Protein AF-A0A338P692-F1 (afdb_monomer_lite)

Radius of gyration: 17.16 Å; chains: 1; bounding box: 34×48×48 Å

Secondary structure (DSSP, 8-state):
----PPPHHHHHHH-TTS-EE--TT-HHHHHHHHHHHHHHHHH-TT--EEEEEEEEEEEEETTEEEEEEEEEEEESS-TTT-S-GGGPPEEEEEEEEEEEEEES-----------

Structure (mmCIF, N/CA/C/O backbone):
data_AF-A0A338P692-F1
#
_entry.id   AF-A0A338P692-F1
#
loop_
_atom_site.group_PDB
_atom_site.id
_atom_site.type_symbol
_atom_site.label_atom_id
_atom_site.label_alt_id
_atom_site.label_comp_id
_atom_site.label_asym_id
_atom_site.label_entity_id
_atom_site.label_seq_id
_atom_site.pdbx_PDB_ins_code
_atom_site.Cartn_x
_atom_site.Cartn_y
_atom_site.Cartn_z
_atom_site.occupancy
_atom_site.B_iso_or_equiv
_atom_site.auth_seq_id
_atom_site.auth_comp_id
_atom_site.auth_asym_id
_atom_site.auth_atom_id
_atom_site.pdbx_PDB_model_num
ATOM 1 N N . CYS A 1 1 ? -8.337 -21.060 -12.221 1.00 75.44 1 CYS A N 1
ATOM 2 C CA . CYS A 1 1 ? -7.672 -20.221 -13.241 1.00 75.44 1 CYS A CA 1
ATOM 3 C C . CYS A 1 1 ? -6.207 -20.068 -12.864 1.00 75.44 1 CYS A C 1
ATOM 5 O O . CYS A 1 1 ? -5.945 -19.864 -11.687 1.00 75.44 1 CYS A O 1
ATOM 7 N N . HIS A 1 2 ? -5.281 -20.192 -13.815 1.00 78.06 2 HIS A N 1
ATOM 8 C CA . HIS A 1 2 ? -3.861 -19.914 -13.590 1.00 78.06 2 HIS A CA 1
ATOM 9 C C . HIS A 1 2 ? -3.481 -18.723 -14.468 1.00 78.06 2 HIS A C 1
ATOM 11 O O . HIS A 1 2 ? -3.329 -18.870 -15.678 1.00 78.06 2 HIS A O 1
ATOM 17 N N . SER A 1 3 ? -3.404 -17.542 -13.863 1.00 80.06 3 SER A N 1
ATOM 18 C CA . SER A 1 3 ? -3.090 -16.291 -14.552 1.00 80.06 3 SER A CA 1
ATOM 19 C C . SER A 1 3 ? -1.706 -15.847 -14.105 1.00 80.06 3 SER A C 1
ATOM 21 O O . SER A 1 3 ? -1.491 -15.646 -12.912 1.00 80.06 3 SER A O 1
ATOM 23 N N . THR A 1 4 ? -0.770 -15.706 -15.036 1.00 80.50 4 THR A N 1
ATOM 24 C CA . THR A 1 4 ? 0.550 -15.128 -14.762 1.00 80.50 4 THR A CA 1
ATOM 25 C C . THR A 1 4 ? 0.596 -13.711 -15.321 1.00 80.50 4 THR A C 1
ATOM 27 O O . THR A 1 4 ? 0.123 -13.508 -16.439 1.00 80.50 4 THR A O 1
ATOM 30 N N . PRO A 1 5 ? 1.131 -12.730 -14.577 1.00 79.62 5 PRO A N 1
ATOM 31 C CA . PRO A 1 5 ? 1.337 -11.392 -15.116 1.00 79.62 5 PRO A CA 1
ATOM 32 C C . PRO A 1 5 ? 2.366 -11.420 -16.254 1.00 79.62 5 PRO A C 1
ATOM 34 O O . PRO A 1 5 ? 3.274 -12.255 -16.250 1.00 79.62 5 PRO A O 1
ATOM 37 N N . ASP A 1 6 ? 2.231 -10.491 -17.201 1.00 83.06 6 ASP A N 1
ATOM 38 C CA . ASP A 1 6 ? 3.215 -10.303 -18.267 1.00 83.06 6 ASP A CA 1
ATOM 39 C C . ASP A 1 6 ? 4.578 -9.910 -17.687 1.00 83.06 6 ASP A C 1
ATOM 41 O O . ASP A 1 6 ? 4.670 -9.197 -16.680 1.00 83.06 6 ASP A O 1
ATOM 45 N N . SER A 1 7 ? 5.648 -10.364 -18.340 1.00 82.88 7 SER A N 1
ATOM 46 C CA . SER A 1 7 ? 7.006 -10.008 -17.937 1.00 82.88 7 SER A CA 1
ATOM 47 C C . SER A 1 7 ? 7.244 -8.503 -18.115 1.00 82.88 7 SER A C 1
ATOM 49 O O . SER A 1 7 ? 6.729 -7.865 -19.041 1.00 82.88 7 SER A O 1
ATOM 51 N N . ALA A 1 8 ? 8.052 -7.910 -17.233 1.00 83.31 8 ALA A N 1
ATOM 52 C CA . ALA A 1 8 ? 8.381 -6.491 -17.334 1.00 83.31 8 ALA A CA 1
ATOM 53 C C . ALA A 1 8 ? 9.134 -6.187 -18.642 1.00 83.31 8 ALA A C 1
ATOM 55 O O . ALA A 1 8 ? 9.002 -5.098 -19.201 1.00 83.31 8 ALA A O 1
ATOM 56 N N . GLU A 1 9 ? 9.907 -7.149 -19.142 1.00 82.69 9 GLU A N 1
ATOM 57 C CA . GLU A 1 9 ? 10.688 -7.061 -20.368 1.00 82.69 9 GLU A CA 1
ATOM 58 C C . GLU A 1 9 ? 9.787 -7.007 -21.60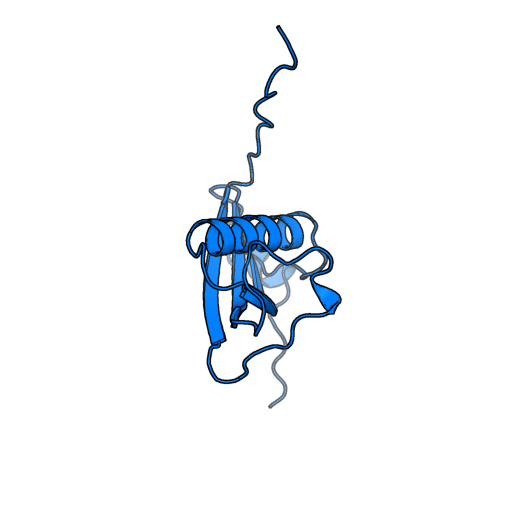3 1.00 82.69 9 GLU A C 1
ATOM 60 O O . GLU A 1 9 ? 10.026 -6.192 -22.497 1.00 82.69 9 GLU A O 1
ATOM 65 N N . ASP A 1 10 ? 8.736 -7.825 -21.651 1.00 84.56 10 ASP A N 1
ATOM 66 C CA . ASP A 1 10 ? 7.816 -7.856 -22.789 1.00 84.56 10 ASP A CA 1
ATOM 67 C C . ASP A 1 10 ? 6.940 -6.603 -22.831 1.00 84.56 10 ASP A C 1
ATOM 69 O O . ASP A 1 10 ? 6.776 -5.996 -23.894 1.00 84.56 10 ASP A O 1
ATOM 73 N N . VAL A 1 11 ? 6.492 -6.123 -21.665 1.00 84.75 11 VAL A N 1
ATOM 74 C CA . VAL A 1 11 ? 5.780 -4.842 -21.570 1.00 84.75 11 VAL A CA 1
ATOM 75 C C . VAL A 1 11 ? 6.683 -3.683 -21.996 1.00 84.75 11 VAL A C 1
ATOM 77 O O . VAL A 1 11 ? 6.245 -2.822 -22.756 1.00 84.75 11 VAL A O 1
ATOM 80 N N . ARG A 1 12 ? 7.959 -3.662 -21.584 1.00 83.50 12 ARG A N 1
ATOM 81 C CA . ARG A 1 12 ? 8.915 -2.611 -21.988 1.00 83.50 12 ARG A CA 1
ATOM 82 C C . ARG A 1 12 ? 9.198 -2.600 -23.488 1.00 83.50 12 ARG A C 1
ATOM 84 O O . ARG A 1 12 ? 9.370 -1.517 -24.042 1.00 83.50 12 ARG A O 1
ATOM 91 N N . LYS A 1 13 ? 9.255 -3.767 -24.141 1.00 85.81 13 LYS A N 1
ATOM 92 C CA . LYS A 1 13 ? 9.464 -3.866 -25.598 1.00 85.81 13 LYS A CA 1
ATOM 93 C C . LYS A 1 13 ? 8.305 -3.251 -26.378 1.00 85.81 13 LYS A C 1
ATOM 95 O O . LYS A 1 13 ? 8.544 -2.563 -27.365 1.00 85.81 13 LYS A O 1
ATOM 100 N N . LEU A 1 14 ? 7.069 -3.487 -25.936 1.00 87.31 14 LEU A N 1
ATOM 101 C CA . LEU A 1 14 ? 5.875 -2.953 -26.592 1.00 87.31 14 LEU A CA 1
ATOM 102 C C . LEU A 1 14 ? 5.617 -1.488 -26.217 1.00 87.31 14 LEU A C 1
ATOM 104 O O . LEU A 1 14 ? 5.259 -0.673 -27.064 1.00 87.31 14 LEU A O 1
ATOM 108 N N . CYS A 1 15 ? 5.804 -1.149 -24.943 1.00 85.06 15 CYS A N 1
ATOM 109 C CA . CYS A 1 15 ? 5.535 0.170 -24.396 1.00 85.06 15 CYS A CA 1
ATOM 110 C C . CYS A 1 15 ? 6.629 0.599 -23.399 1.00 85.06 15 CYS A C 1
ATOM 112 O O . CYS A 1 15 ? 6.494 0.412 -22.187 1.00 85.06 15 CYS A O 1
ATOM 114 N N . PRO A 1 16 ? 7.685 1.285 -23.875 1.00 82.69 16 PRO A N 1
ATOM 115 C CA . PRO A 1 16 ? 8.793 1.739 -23.028 1.00 82.69 16 PRO A CA 1
ATOM 116 C C . PRO A 1 16 ? 8.400 2.734 -21.926 1.00 82.69 16 PRO A C 1
ATOM 118 O O . PRO A 1 16 ? 9.164 2.955 -20.990 1.00 82.69 16 PRO A O 1
ATOM 121 N N . ARG A 1 17 ? 7.232 3.380 -22.055 1.00 84.31 17 ARG A N 1
ATOM 122 C CA . ARG A 1 17 ? 6.733 4.405 -21.121 1.00 84.31 17 ARG A CA 1
ATOM 123 C C . ARG A 1 17 ? 5.576 3.929 -20.242 1.00 84.31 17 ARG A C 1
ATOM 125 O O . ARG A 1 17 ? 5.054 4.726 -19.467 1.00 84.31 17 ARG A O 1
ATOM 132 N N . CYS A 1 18 ? 5.152 2.674 -20.369 1.00 85.88 18 CYS A N 1
ATOM 133 C CA . CYS A 1 18 ? 4.039 2.165 -19.579 1.00 85.88 18 CYS A CA 1
ATOM 134 C C . CYS A 1 18 ? 4.461 1.918 -18.122 1.00 85.88 18 CYS A C 1
ATOM 136 O O . CYS A 1 18 ? 5.618 1.573 -17.869 1.00 85.88 18 CYS A O 1
ATOM 138 N N . PRO A 1 19 ? 3.536 2.077 -17.158 1.00 85.50 19 PRO A N 1
ATOM 139 C CA . PRO A 1 19 ? 3.760 1.645 -15.788 1.00 85.50 19 PRO A CA 1
ATOM 140 C C . PRO A 1 19 ? 4.036 0.148 -15.750 1.00 85.50 19 PRO A C 1
ATOM 142 O O . PRO A 1 19 ? 3.307 -0.642 -16.353 1.00 85.50 19 PRO A O 1
ATOM 145 N N . LEU A 1 20 ? 5.074 -0.239 -15.024 1.00 88.00 20 LEU A N 1
ATOM 146 C CA . LEU A 1 20 ? 5.439 -1.641 -14.867 1.00 88.00 20 LEU A CA 1
ATOM 147 C C . LEU A 1 20 ? 5.035 -2.116 -13.493 1.00 88.00 20 LEU A C 1
ATOM 149 O O . LEU A 1 20 ? 5.141 -1.356 -12.533 1.00 88.00 20 LEU A O 1
ATOM 153 N N . LEU A 1 21 ? 4.594 -3.370 -13.413 1.00 89.19 21 LEU A N 1
ATOM 154 C CA . LEU A 1 21 ? 4.337 -4.005 -12.131 1.00 89.19 21 LEU A CA 1
ATOM 155 C C . LEU A 1 21 ? 5.637 -4.074 -11.332 1.00 89.19 21 LEU A C 1
ATOM 157 O O . LEU A 1 21 ? 6.673 -4.510 -11.835 1.00 89.19 21 LEU A O 1
ATOM 161 N N . THR A 1 22 ? 5.550 -3.633 -10.087 1.00 88.06 22 THR A N 1
ATOM 162 C CA . THR A 1 22 ? 6.665 -3.599 -9.149 1.00 88.06 22 THR A CA 1
ATOM 163 C C . THR A 1 22 ? 6.394 -4.602 -8.032 1.00 88.06 22 THR A C 1
ATOM 165 O O . THR A 1 22 ? 5.254 -4.693 -7.566 1.00 88.06 22 THR A O 1
ATOM 168 N N . PRO A 1 23 ? 7.407 -5.348 -7.563 1.00 88.25 23 PRO A N 1
ATOM 169 C CA . PRO A 1 23 ? 7.268 -6.183 -6.379 1.00 88.25 23 PRO A CA 1
ATOM 170 C C . PRO A 1 23 ? 6.824 -5.372 -5.157 1.00 88.25 23 PRO A C 1
ATOM 172 O O . PRO A 1 23 ? 7.277 -4.248 -4.946 1.00 88.25 23 PRO A O 1
ATOM 175 N N . PHE A 1 24 ? 6.005 -5.969 -4.293 1.00 89.88 24 PHE A N 1
ATOM 176 C CA . PHE A 1 24 ? 5.534 -5.303 -3.071 1.00 89.88 24 PHE A CA 1
ATOM 177 C C . PHE A 1 24 ? 6.652 -5.009 -2.058 1.00 89.88 24 PHE A C 1
ATOM 179 O O . PHE A 1 24 ? 6.496 -4.134 -1.214 1.00 89.88 24 PHE A O 1
ATOM 186 N N . ASN A 1 25 ? 7.793 -5.694 -2.181 1.00 88.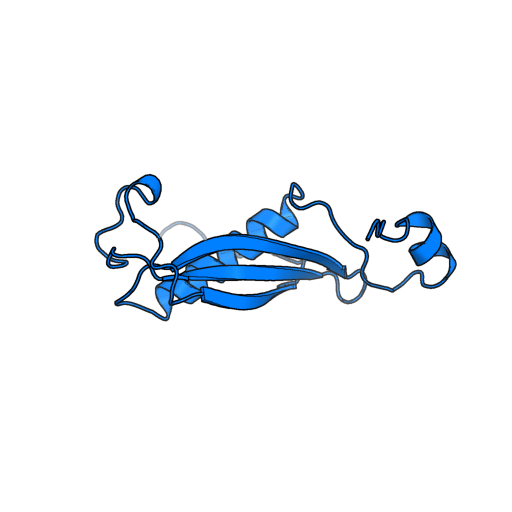38 25 ASN A N 1
ATOM 187 C CA . ASN A 1 25 ? 8.984 -5.486 -1.352 1.00 88.38 25 ASN A CA 1
ATOM 188 C C . ASN A 1 25 ? 9.830 -4.272 -1.783 1.00 88.38 25 ASN A C 1
ATOM 190 O O . ASN A 1 25 ? 10.859 -4.001 -1.167 1.00 88.38 25 ASN A O 1
ATOM 194 N N . ASP A 1 26 ? 9.446 -3.563 -2.848 1.00 88.88 26 ASP A N 1
ATOM 195 C CA . ASP A 1 26 ? 10.140 -2.349 -3.271 1.00 88.88 26 ASP A CA 1
ATOM 196 C C . ASP A 1 26 ? 9.967 -1.234 -2.230 1.00 88.88 26 ASP A C 1
ATOM 198 O O . ASP A 1 26 ? 8.874 -0.986 -1.712 1.00 88.88 26 ASP A O 1
ATOM 202 N N . THR A 1 27 ? 11.059 -0.537 -1.923 1.00 89.44 27 THR A N 1
ATOM 203 C CA . THR A 1 27 ? 11.084 0.511 -0.896 1.00 89.44 27 THR A CA 1
ATOM 204 C C . THR A 1 27 ? 10.132 1.657 -1.214 1.00 89.44 27 THR A C 1
ATOM 206 O O . THR A 1 27 ? 9.515 2.203 -0.298 1.00 89.44 27 THR A O 1
ATOM 209 N N . ASN A 1 28 ? 9.949 1.998 -2.492 1.00 87.31 28 ASN A N 1
ATOM 210 C CA . ASN A 1 28 ? 9.027 3.053 -2.896 1.00 87.31 28 ASN A CA 1
ATOM 211 C C . ASN A 1 28 ? 7.577 2.620 -2.699 1.00 87.31 28 ASN A C 1
ATOM 213 O O . ASN A 1 28 ? 6.742 3.445 -2.331 1.00 87.31 28 ASN A O 1
ATOM 217 N N . VAL A 1 29 ? 7.271 1.338 -2.917 1.00 89.69 29 VAL A N 1
ATOM 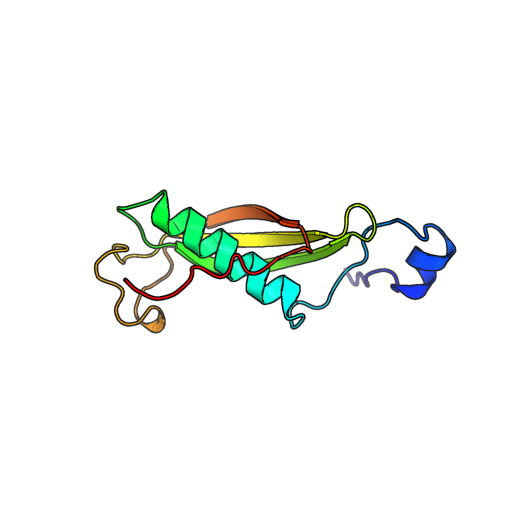218 C CA . VAL A 1 29 ? 5.930 0.774 -2.711 1.00 89.69 29 VAL A CA 1
ATOM 219 C C . VAL A 1 29 ? 5.584 0.786 -1.227 1.00 89.69 29 VAL A C 1
ATOM 221 O O . VAL A 1 29 ? 4.570 1.369 -0.846 1.00 89.69 29 VAL A O 1
ATOM 224 N N . VAL A 1 30 ? 6.464 0.243 -0.380 1.00 90.88 30 VAL A N 1
ATOM 225 C CA . VAL A 1 30 ? 6.280 0.233 1.081 1.00 90.88 30 VAL A CA 1
ATOM 226 C C . VAL A 1 30 ? 6.150 1.655 1.629 1.00 90.88 30 VAL A C 1
ATOM 228 O O . VAL A 1 30 ? 5.244 1.944 2.411 1.00 90.88 30 VAL A O 1
ATOM 231 N N . HIS A 1 31 ? 7.012 2.573 1.185 1.00 90.44 31 HIS A N 1
ATOM 232 C CA . HIS A 1 31 ? 6.931 3.975 1.581 1.00 90.44 31 HIS A CA 1
ATOM 233 C C . HIS A 1 31 ? 5.615 4.626 1.133 1.00 90.44 31 HIS A C 1
ATOM 235 O O . HIS A 1 31 ? 4.989 5.343 1.912 1.00 90.44 31 HIS A O 1
ATOM 241 N N . THR A 1 32 ? 5.164 4.346 -0.093 1.00 90.06 32 THR A N 1
ATOM 242 C CA . THR A 1 32 ? 3.910 4.891 -0.630 1.00 90.06 32 THR A CA 1
ATOM 243 C C . THR A 1 32 ? 2.709 4.453 0.190 1.00 90.06 32 THR A C 1
ATOM 245 O O . THR A 1 32 ? 1.895 5.291 0.577 1.00 90.06 32 THR A O 1
ATOM 248 N N . VAL A 1 33 ? 2.629 3.162 0.511 1.00 91.69 33 VAL A N 1
ATOM 249 C CA . VAL A 1 33 ? 1.548 2.609 1.333 1.00 91.69 33 VAL A CA 1
ATOM 250 C C . VAL A 1 33 ? 1.562 3.212 2.732 1.00 91.69 33 VAL A C 1
ATOM 252 O O . VAL A 1 33 ? 0.523 3.665 3.204 1.00 91.69 33 VAL A O 1
ATOM 255 N N . ASN A 1 34 ? 2.728 3.287 3.378 1.00 90.75 34 ASN A N 1
ATOM 256 C CA . ASN A 1 34 ? 2.839 3.834 4.731 1.00 90.75 34 ASN A CA 1
ATOM 257 C C . ASN A 1 34 ? 2.439 5.311 4.788 1.00 90.75 34 ASN A C 1
ATOM 259 O O . ASN A 1 34 ? 1.676 5.707 5.668 1.00 90.75 34 ASN A O 1
ATOM 263 N N . THR A 1 35 ? 2.905 6.120 3.836 1.00 91.00 35 THR A N 1
ATOM 264 C CA . THR A 1 35 ? 2.565 7.547 3.762 1.00 91.00 35 THR A CA 1
ATOM 265 C C . THR A 1 35 ? 1.075 7.751 3.490 1.00 91.00 35 THR A C 1
ATOM 267 O O . THR A 1 35 ? 0.434 8.570 4.148 1.00 91.00 35 THR A O 1
ATOM 270 N N . ALA A 1 36 ? 0.498 6.983 2.561 1.00 90.69 36 ALA A N 1
ATOM 271 C CA . ALA A 1 36 ? -0.926 7.058 2.248 1.00 90.69 36 ALA A CA 1
ATOM 272 C C . ALA A 1 36 ? -1.805 6.606 3.427 1.00 90.69 36 ALA A C 1
ATOM 274 O O . ALA A 1 36 ? -2.784 7.275 3.756 1.00 90.69 36 ALA A O 1
ATOM 275 N N . LEU A 1 37 ? -1.430 5.517 4.104 1.00 89.88 37 LEU A N 1
ATOM 276 C CA . LEU A 1 37 ? -2.123 5.021 5.291 1.00 89.88 37 LEU A CA 1
ATOM 277 C C . LEU A 1 37 ? -2.043 6.022 6.451 1.00 89.88 37 LEU A C 1
ATOM 279 O O . LEU A 1 37 ? -3.049 6.278 7.110 1.00 89.88 37 LEU A O 1
ATOM 283 N N . ALA A 1 38 ? -0.873 6.622 6.683 1.00 88.38 38 ALA A N 1
ATOM 284 C CA . ALA A 1 38 ? -0.701 7.652 7.702 1.00 88.38 38 ALA A CA 1
ATOM 285 C C . ALA A 1 38 ? -1.594 8.868 7.419 1.00 88.38 38 ALA A C 1
ATOM 287 O O . ALA A 1 38 ? -2.332 9.297 8.302 1.00 88.38 38 ALA A O 1
ATOM 288 N N . ALA A 1 39 ? -1.605 9.365 6.178 1.00 88.50 39 ALA A N 1
ATOM 289 C CA . ALA A 1 39 ? -2.470 10.471 5.777 1.00 88.50 39 ALA A CA 1
ATOM 290 C C . ALA A 1 39 ? -3.962 10.142 5.965 1.00 88.50 39 ALA A C 1
ATOM 292 O O . ALA A 1 39 ? -4.727 10.992 6.424 1.00 88.50 39 ALA A O 1
ATOM 293 N N . PHE A 1 40 ? -4.372 8.908 5.656 1.00 88.00 40 PHE A N 1
ATOM 294 C CA . PHE A 1 40 ? -5.745 8.449 5.862 1.00 88.00 40 PHE A CA 1
ATOM 295 C C . PHE A 1 40 ? -6.117 8.401 7.351 1.00 88.00 40 PHE A C 1
ATOM 297 O O . PHE A 1 40 ? -7.186 8.874 7.739 1.00 88.00 40 PHE A O 1
ATOM 304 N N . ASN A 1 41 ? -5.217 7.904 8.201 1.00 87.31 41 ASN A N 1
ATOM 305 C CA . ASN A 1 41 ? -5.400 7.880 9.652 1.00 87.31 41 ASN A CA 1
ATOM 306 C C . ASN A 1 41 ? -5.458 9.291 10.259 1.00 87.31 41 ASN A C 1
ATOM 308 O O . ASN A 1 41 ? -6.279 9.543 11.134 1.00 87.31 41 ASN A O 1
ATOM 312 N N . THR A 1 42 ? -4.648 10.237 9.772 1.00 86.06 42 THR A N 1
ATOM 313 C CA . THR 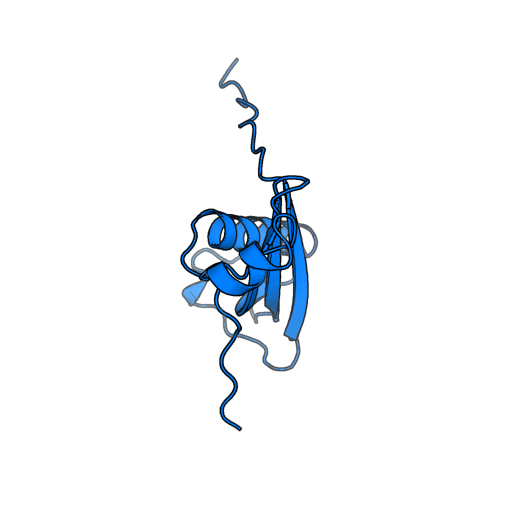A 1 42 ? -4.690 11.640 10.225 1.00 86.06 42 THR A CA 1
ATOM 314 C C . THR A 1 42 ? -5.993 12.341 9.839 1.00 86.06 42 THR A C 1
ATOM 316 O O . THR A 1 42 ? -6.507 13.156 10.604 1.00 86.06 42 THR A O 1
ATOM 319 N N . GLN A 1 43 ? -6.554 12.030 8.668 1.00 85.62 43 GLN A N 1
ATOM 320 C CA . GLN A 1 43 ? -7.863 12.560 8.273 1.00 85.62 43 GLN A CA 1
ATOM 321 C C . GLN A 1 43 ? -8.991 11.985 9.141 1.00 85.62 43 GLN A C 1
ATOM 323 O O . GLN A 1 43 ? -9.945 12.691 9.465 1.00 85.62 43 GLN A O 1
ATOM 328 N N . ASN A 1 44 ? -8.860 10.730 9.577 1.00 82.50 44 ASN A N 1
ATOM 329 C CA . ASN A 1 44 ? -9.869 10.027 10.359 1.00 82.50 44 ASN A CA 1
ATOM 330 C C . ASN A 1 44 ? -9.490 9.949 11.850 1.00 82.50 44 ASN A C 1
ATOM 332 O O . ASN A 1 44 ? -9.220 8.881 12.391 1.00 82.50 44 ASN A O 1
ATOM 336 N N . ASN A 1 45 ? -9.551 11.089 12.549 1.00 72.56 45 ASN A N 1
ATOM 337 C CA . ASN A 1 45 ? -9.165 11.259 13.966 1.00 72.56 45 ASN A CA 1
ATOM 338 C C . ASN A 1 45 ? -9.946 10.425 15.016 1.00 72.56 45 ASN A C 1
ATOM 340 O O . ASN A 1 45 ? -9.745 10.616 16.217 1.00 72.56 45 ASN A O 1
ATOM 344 N N . GLY A 1 46 ? -10.840 9.525 14.598 1.00 76.19 46 GLY A N 1
ATOM 345 C CA . GLY A 1 46 ? -11.657 8.681 15.478 1.00 76.19 46 GLY A CA 1
ATOM 346 C C . GLY A 1 46 ? -11.495 7.176 15.263 1.00 76.19 46 GLY A C 1
ATOM 347 O O . GLY A 1 46 ? -11.850 6.402 16.146 1.00 76.19 46 GLY A O 1
ATOM 348 N N . THR A 1 47 ? -10.939 6.738 14.132 1.00 83.31 47 THR A N 1
ATOM 349 C CA . THR A 1 47 ? -10.845 5.314 13.787 1.00 83.31 47 THR A CA 1
ATOM 350 C C . THR A 1 47 ? -9.471 5.034 13.221 1.00 83.31 47 THR A C 1
ATOM 352 O O . THR A 1 47 ? -9.037 5.702 12.288 1.00 83.31 47 THR A O 1
ATOM 355 N N . TYR A 1 48 ? -8.783 4.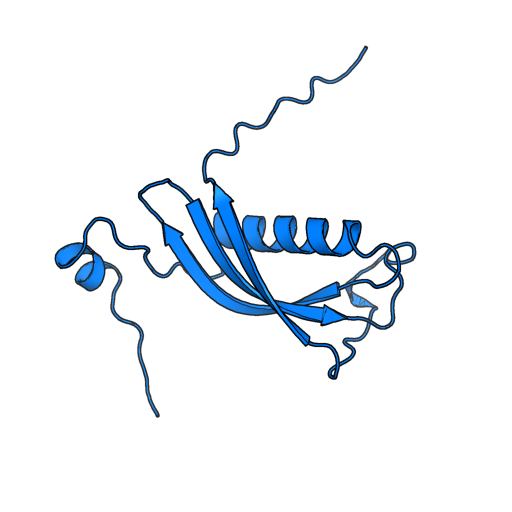050 13.792 1.00 85.38 48 TYR A N 1
ATOM 356 C CA . TYR A 1 48 ? -7.504 3.619 13.259 1.00 85.38 48 TYR A CA 1
ATOM 357 C C . TYR A 1 48 ? -7.717 2.616 12.126 1.00 85.38 48 TYR A C 1
ATOM 359 O O . TYR A 1 48 ? -8.468 1.649 12.273 1.00 85.38 48 TYR A O 1
ATOM 367 N N . PHE A 1 49 ? -7.044 2.838 11.004 1.00 88.19 49 PHE A N 1
ATOM 368 C CA . PHE A 1 49 ? -7.055 1.963 9.842 1.00 88.19 49 PHE A CA 1
ATOM 369 C C . PHE A 1 49 ? -5.716 1.256 9.699 1.00 88.19 49 PHE A C 1
ATOM 371 O O . PHE A 1 49 ? -4.648 1.831 9.936 1.00 88.19 49 PHE A O 1
ATOM 378 N N . LYS A 1 50 ? -5.787 0.004 9.254 1.00 88.50 50 LYS A N 1
ATOM 379 C CA . LYS A 1 50 ? -4.628 -0.833 8.955 1.00 88.50 50 LYS A CA 1
ATOM 380 C C . LYS A 1 50 ? -4.649 -1.321 7.524 1.00 88.50 50 LYS A C 1
ATOM 382 O O . LYS A 1 50 ? -5.716 -1.564 6.969 1.00 88.50 50 LYS A O 1
ATOM 387 N N . LEU A 1 51 ? -3.456 -1.534 6.983 1.00 90.19 51 LEU A N 1
ATOM 388 C CA . LEU A 1 51 ? -3.256 -2.265 5.741 1.00 90.19 51 LEU A CA 1
ATOM 389 C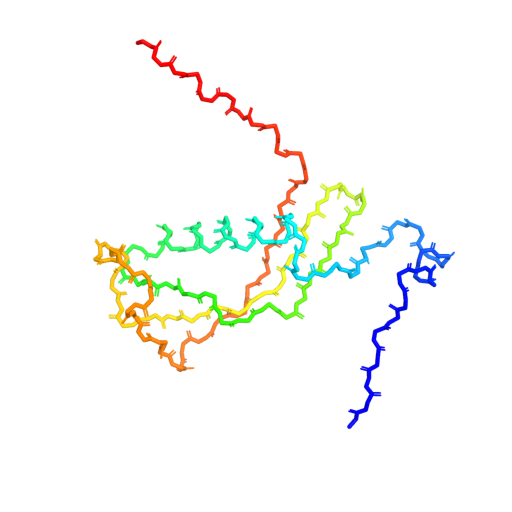 C . LEU A 1 51 ? -3.686 -3.729 5.913 1.00 90.19 51 LEU A C 1
ATOM 391 O O . LEU A 1 51 ? -3.258 -4.389 6.859 1.00 90.19 51 LEU A O 1
ATOM 395 N N . VAL A 1 52 ? -4.507 -4.217 4.988 1.00 90.62 52 VAL A N 1
ATOM 396 C CA . VAL A 1 52 ? -4.913 -5.625 4.889 1.00 90.62 52 VAL A CA 1
ATOM 397 C C . VAL A 1 52 ? -4.055 -6.322 3.844 1.00 90.62 52 VAL A C 1
ATOM 399 O O . VAL A 1 52 ? -3.366 -7.291 4.143 1.00 90.62 52 VAL A O 1
ATOM 402 N N . GLU A 1 53 ? -4.060 -5.788 2.626 1.00 91.31 53 GLU A N 1
ATOM 403 C CA . GLU A 1 53 ? -3.326 -6.350 1.500 1.00 91.31 53 GLU A CA 1
ATOM 404 C C . GLU A 1 53 ? -2.946 -5.266 0.492 1.00 91.31 53 GLU A C 1
ATOM 406 O O . GLU A 1 53 ? -3.601 -4.227 0.389 1.00 91.31 53 GLU A O 1
ATOM 411 N N . ILE A 1 54 ? -1.883 -5.523 -0.268 1.00 91.88 54 ILE A N 1
ATOM 412 C CA . ILE A 1 54 ? -1.517 -4.729 -1.439 1.00 91.88 54 ILE A CA 1
ATOM 413 C C . ILE A 1 54 ? -1.979 -5.518 -2.659 1.00 91.88 54 ILE A C 1
ATOM 415 O O . ILE A 1 54 ? -1.497 -6.622 -2.904 1.00 91.88 54 ILE A O 1
ATOM 419 N N . SER A 1 55 ? -2.918 -4.960 -3.415 1.00 90.88 55 SER A N 1
ATOM 420 C CA . SER A 1 55 ? -3.488 -5.621 -4.589 1.00 90.88 55 SER A CA 1
ATOM 421 C C . SER A 1 55 ? -2.598 -5.430 -5.820 1.00 90.88 55 SER A C 1
ATOM 423 O O . SER A 1 55 ? -2.424 -6.351 -6.618 1.00 90.88 55 SER A O 1
ATOM 425 N N . ARG A 1 56 ? -2.017 -4.234 -5.989 1.00 91.31 56 ARG A N 1
ATOM 426 C CA . ARG A 1 56 ? -1.188 -3.888 -7.152 1.00 91.31 56 ARG A CA 1
ATOM 427 C C . ARG A 1 56 ? -0.199 -2.784 -6.806 1.00 91.31 56 ARG A C 1
ATOM 429 O O . ARG A 1 56 ? -0.540 -1.825 -6.127 1.00 91.31 56 ARG A O 1
ATOM 436 N N . ALA A 1 57 ? 1.012 -2.882 -7.338 1.00 92.06 57 ALA A N 1
ATOM 437 C CA . ALA A 1 57 ? 2.010 -1.825 -7.261 1.00 92.06 57 ALA A CA 1
ATOM 438 C C . ALA A 1 57 ? 2.654 -1.617 -8.630 1.00 92.06 57 ALA A C 1
ATOM 440 O O . ALA A 1 57 ? 2.930 -2.583 -9.345 1.00 92.06 57 ALA A O 1
ATOM 441 N N . GLN A 1 58 ? 2.856 -0.358 -9.008 1.00 90.94 58 GLN A N 1
ATOM 442 C CA . GLN A 1 58 ? 3.389 0.025 -10.305 1.00 90.94 58 GLN A CA 1
ATOM 443 C C . GLN A 1 58 ? 4.351 1.205 -10.202 1.00 90.94 58 GLN A C 1
ATOM 445 O O . GLN A 1 58 ? 4.039 2.223 -9.584 1.00 90.94 58 GLN A O 1
ATOM 450 N N . ASN A 1 59 ? 5.481 1.103 -10.898 1.00 88.06 59 ASN A N 1
ATOM 451 C CA . ASN A 1 59 ? 6.391 2.224 -11.102 1.00 88.06 59 ASN A CA 1
ATOM 452 C C . ASN A 1 59 ? 6.079 2.871 -12.451 1.00 88.06 59 ASN A C 1
ATOM 454 O O . ASN A 1 59 ? 6.204 2.246 -13.507 1.00 88.06 59 ASN A O 1
ATOM 458 N N . VAL A 1 60 ? 5.661 4.132 -12.408 1.00 86.19 60 VAL A N 1
ATOM 459 C CA . VAL A 1 60 ? 5.372 4.966 -13.572 1.00 86.19 60 VAL A CA 1
ATOM 460 C C . VAL A 1 60 ? 6.654 5.713 -13.950 1.00 86.19 60 VAL A C 1
ATOM 462 O O . VAL A 1 60 ? 7.162 6.474 -13.128 1.00 86.19 60 VAL A O 1
ATOM 465 N N . PRO A 1 61 ? 7.191 5.543 -15.171 1.00 83.44 61 PRO A N 1
ATOM 466 C CA . PRO A 1 61 ? 8.419 6.228 -15.580 1.00 83.44 61 PRO A CA 1
ATOM 467 C C . PRO A 1 61 ? 8.221 7.728 -15.841 1.00 83.44 61 PRO A C 1
ATOM 469 O O . PRO A 1 61 ? 9.147 8.513 -15.658 1.00 83.44 61 PRO A O 1
ATOM 472 N N . LEU A 1 62 ? 7.035 8.135 -16.312 1.00 82.31 62 LEU A N 1
ATOM 473 C CA . LEU A 1 62 ? 6.751 9.497 -16.774 1.00 82.31 62 LEU A CA 1
ATOM 474 C C . LEU A 1 62 ? 5.300 9.910 -16.438 1.00 82.31 62 LEU A C 1
ATOM 476 O O . LEU A 1 62 ? 4.376 9.390 -17.064 1.00 82.31 62 LEU A O 1
ATOM 480 N N . PRO A 1 63 ? 5.083 10.853 -15.499 1.00 82.94 63 PRO A N 1
ATOM 481 C CA . PRO A 1 63 ? 6.069 11.370 -14.546 1.00 82.94 63 PRO A CA 1
ATOM 482 C C . PRO A 1 63 ? 6.527 10.268 -13.582 1.00 82.94 63 PRO A C 1
ATOM 484 O O . PRO A 1 63 ? 5.738 9.384 -13.239 1.00 82.94 63 PRO A O 1
ATOM 487 N N . VAL A 1 64 ? 7.785 10.343 -13.131 1.00 85.50 64 VAL A N 1
ATOM 488 C CA . VAL A 1 64 ? 8.352 9.374 -12.180 1.00 85.50 64 VAL A CA 1
ATOM 489 C C . VAL A 1 64 ? 7.487 9.352 -10.924 1.00 85.50 64 VAL A C 1
ATOM 491 O O . VAL A 1 64 ? 7.446 10.325 -10.169 1.00 85.50 64 VAL A O 1
ATOM 494 N N . SER A 1 65 ? 6.747 8.268 -10.723 1.00 88.62 65 SER A N 1
ATOM 495 C CA . SER A 1 65 ? 5.839 8.109 -9.589 1.00 88.62 65 SER A CA 1
ATOM 496 C C . SER A 1 65 ? 5.579 6.643 -9.290 1.00 88.62 65 SER A C 1
ATOM 498 O O . SER A 1 65 ? 5.680 5.786 -10.166 1.00 88.62 65 SER A O 1
ATOM 500 N N . THR A 1 66 ? 5.216 6.371 -8.045 1.00 90.38 66 THR A N 1
ATOM 501 C CA . THR A 1 66 ? 4.813 5.041 -7.599 1.00 90.38 66 THR A CA 1
ATOM 502 C C . THR A 1 66 ? 3.312 5.059 -7.382 1.00 90.38 66 THR A C 1
ATOM 504 O O . THR A 1 66 ? 2.796 5.889 -6.631 1.00 90.38 66 THR A O 1
ATOM 507 N N . LEU A 1 67 ? 2.609 4.175 -8.081 1.00 90.56 67 LEU A N 1
ATOM 508 C CA . LEU A 1 67 ? 1.177 3.954 -7.942 1.00 90.56 67 LEU A CA 1
ATOM 509 C C . LEU A 1 67 ? 0.968 2.645 -7.189 1.00 90.56 67 LEU A C 1
ATOM 511 O O . LEU A 1 67 ? 1.501 1.611 -7.589 1.00 90.56 67 LEU A O 1
ATOM 515 N N . VAL A 1 68 ? 0.189 2.681 -6.116 1.00 93.25 68 VAL A N 1
ATOM 516 C CA . VAL A 1 68 ? -0.123 1.497 -5.319 1.00 93.25 68 VAL A CA 1
ATOM 517 C C . VAL A 1 68 ? -1.618 1.437 -5.053 1.00 93.25 68 VAL A C 1
ATOM 519 O O . VAL A 1 68 ? -2.232 2.428 -4.661 1.00 93.25 68 VAL A O 1
ATOM 522 N N . GLU A 1 69 ? -2.190 0.261 -5.262 1.00 92.94 69 GLU A N 1
ATOM 523 C CA . GLU A 1 69 ? -3.557 -0.098 -4.909 1.00 92.94 69 GLU A CA 1
ATOM 524 C C . GLU A 1 69 ? -3.502 -1.080 -3.746 1.00 92.94 69 GLU A C 1
ATOM 526 O O . GLU A 1 69 ? -2.828 -2.114 -3.811 1.00 92.94 69 GLU A O 1
ATOM 531 N N . PHE A 1 70 ? -4.190 -0.741 -2.666 1.00 93.12 70 PHE A N 1
ATOM 532 C CA . PHE A 1 70 ? -4.165 -1.508 -1.434 1.00 93.12 70 PHE A CA 1
ATOM 533 C C . PHE A 1 70 ? -5.507 -1.434 -0.719 1.00 93.12 70 PHE A C 1
ATOM 535 O O . PHE A 1 70 ? -6.282 -0.496 -0.894 1.00 93.12 70 PHE A O 1
ATOM 542 N N . VAL A 1 71 ? -5.780 -2.441 0.100 1.00 92.94 71 VAL A N 1
ATOM 543 C CA . VAL A 1 71 ? -6.987 -2.518 0.916 1.00 92.94 71 VAL A CA 1
ATOM 544 C C . VAL A 1 71 ? -6.633 -2.150 2.345 1.00 92.94 71 VAL A C 1
ATOM 546 O O . VAL A 1 71 ? -5.675 -2.675 2.918 1.00 92.94 71 VAL A O 1
ATOM 549 N N . ILE A 1 72 ? -7.424 -1.258 2.932 1.00 91.25 72 ILE A N 1
ATOM 550 C CA . ILE A 1 72 ? -7.362 -0.928 4.354 1.00 91.25 72 ILE A CA 1
ATOM 551 C C . ILE A 1 72 ? -8.634 -1.379 5.055 1.00 91.25 72 ILE A C 1
ATOM 553 O O . ILE A 1 72 ? -9.699 -1.408 4.446 1.00 91.25 72 ILE A O 1
ATOM 557 N N . ALA A 1 73 ? -8.542 -1.680 6.343 1.00 90.25 73 ALA A N 1
ATOM 558 C CA . ALA A 1 73 ? -9.700 -1.964 7.177 1.00 90.25 73 ALA A CA 1
ATOM 559 C C . ALA A 1 73 ? -9.697 -1.090 8.425 1.00 90.25 73 ALA A C 1
ATOM 561 O O . ALA A 1 73 ? -8.639 -0.816 9.001 1.00 90.25 73 ALA A O 1
ATOM 562 N N . ALA A 1 74 ? -10.892 -0.675 8.842 1.00 88.12 74 ALA A N 1
ATOM 563 C CA . ALA A 1 74 ? -11.077 -0.066 10.150 1.00 88.12 74 ALA A CA 1
ATOM 564 C C . ALA A 1 74 ? -10.736 -1.077 11.250 1.00 88.12 74 ALA A C 1
ATOM 566 O O . ALA A 1 74 ? -10.967 -2.279 11.105 1.00 88.12 74 ALA A O 1
ATOM 567 N N . THR A 1 75 ? -10.213 -0.580 12.361 1.00 86.31 75 THR A N 1
ATOM 568 C CA . THR A 1 75 ? -9.931 -1.389 13.546 1.00 86.31 75 THR A CA 1
ATOM 569 C C . THR A 1 75 ? -10.820 -1.001 14.715 1.00 86.31 75 THR A C 1
ATOM 571 O O . THR A 1 75 ? -11.480 0.038 14.698 1.00 86.31 75 THR A O 1
ATOM 574 N N . ASP A 1 76 ? -10.831 -1.859 15.728 1.00 83.44 76 ASP A N 1
ATOM 575 C CA . ASP A 1 76 ? -11.458 -1.616 17.029 1.00 83.44 76 ASP A CA 1
ATOM 576 C C . ASP A 1 76 ? -10.736 -0.545 17.874 1.00 83.44 76 ASP A C 1
ATOM 578 O O . ASP A 1 76 ? -11.269 -0.105 18.890 1.00 83.44 76 ASP A O 1
ATOM 582 N N . CYS A 1 77 ? -9.560 -0.081 17.443 1.00 78.75 77 CYS A N 1
ATOM 583 C CA . CYS A 1 77 ? -8.782 0.947 18.123 1.00 78.75 77 CYS A CA 1
ATOM 584 C C . CYS A 1 77 ? -9.089 2.370 17.642 1.00 78.75 77 CYS A C 1
ATOM 586 O O . CYS A 1 77 ? -9.296 2.645 16.453 1.00 78.75 77 CYS A O 1
ATOM 588 N N . THR A 1 78 ? -8.976 3.319 18.572 1.00 75.50 78 THR A N 1
ATOM 589 C CA . THR A 1 78 ? -8.939 4.747 18.252 1.00 75.50 78 THR A CA 1
ATOM 590 C C . THR A 1 78 ? -7.515 5.172 17.894 1.00 75.50 78 THR A C 1
ATOM 592 O O . THR A 1 78 ? -6.548 4.731 18.511 1.00 75.50 78 THR A O 1
ATOM 595 N N . ALA A 1 79 ? -7.359 6.069 16.914 1.00 70.06 79 ALA A N 1
ATOM 596 C CA . ALA A 1 79 ? -6.042 6.515 16.439 1.00 70.06 79 ALA A CA 1
ATOM 597 C C . ALA A 1 79 ? -5.158 7.156 17.534 1.00 70.06 79 ALA A C 1
ATOM 599 O O . ALA A 1 79 ? -3.942 7.217 17.378 1.00 70.06 79 ALA A O 1
ATOM 600 N N . LYS A 1 80 ? -5.753 7.616 18.645 1.00 62.00 80 LYS A N 1
ATOM 601 C CA . LYS A 1 80 ? -5.050 8.247 19.776 1.00 62.00 80 LYS A CA 1
ATOM 602 C C . LYS A 1 80 ? -4.475 7.252 20.789 1.00 62.00 80 LYS A C 1
ATOM 604 O O . LYS A 1 80 ? -3.596 7.629 21.554 1.00 62.00 80 LYS A O 1
ATOM 609 N N . GLU A 1 81 ? -4.952 6.011 20.797 1.00 60.78 81 GLU A N 1
ATOM 610 C CA . GLU A 1 81 ? -4.575 4.991 21.789 1.00 60.78 81 GLU A CA 1
ATOM 611 C C . GLU A 1 81 ? -3.611 3.935 21.229 1.00 60.78 81 GLU A C 1
ATOM 613 O O . GLU A 1 81 ? -3.151 3.053 21.956 1.00 60.78 81 GLU A O 1
ATOM 618 N N . VAL A 1 82 ? -3.259 4.017 19.942 1.00 61.91 82 VAL A N 1
ATOM 619 C CA . VAL A 1 82 ? -2.384 3.029 19.302 1.00 61.91 82 VAL A CA 1
ATOM 620 C C . VAL A 1 82 ? -0.925 3.255 19.706 1.00 61.91 82 VAL A C 1
ATOM 622 O O . VAL A 1 82 ? -0.172 3.944 19.026 1.00 61.91 82 VAL A O 1
ATOM 625 N N . THR A 1 83 ? -0.511 2.653 20.823 1.00 61.75 83 THR A N 1
ATOM 626 C CA . THR A 1 83 ? 0.912 2.531 21.205 1.00 61.75 83 THR A CA 1
ATOM 627 C C . THR A 1 83 ? 1.580 1.340 20.516 1.00 61.75 83 THR A C 1
ATOM 629 O O . THR A 1 83 ? 2.775 1.364 20.241 1.00 61.75 83 THR A O 1
ATOM 632 N N . ASP A 1 84 ? 0.795 0.301 20.218 1.00 65.06 84 ASP A N 1
ATOM 633 C CA . ASP A 1 84 ? 1.230 -0.876 19.476 1.00 65.06 84 ASP A CA 1
ATOM 634 C C . ASP A 1 84 ? 0.153 -1.253 18.448 1.00 65.06 84 ASP A C 1
ATOM 636 O O . ASP A 1 84 ? -0.895 -1.800 18.819 1.00 65.06 84 ASP A O 1
ATOM 640 N N . PRO A 1 85 ? 0.378 -0.969 17.153 1.00 66.62 85 PRO A N 1
ATOM 641 C CA . PRO A 1 85 ? -0.576 -1.307 16.120 1.00 66.62 85 PRO A CA 1
ATOM 642 C C . PRO A 1 85 ? -0.793 -2.812 16.020 1.00 66.62 85 PRO A C 1
ATOM 644 O O . PRO A 1 85 ? -1.827 -3.186 15.503 1.00 66.62 85 PRO A O 1
ATOM 647 N N . ALA A 1 86 ? 0.051 -3.708 16.540 1.00 70.88 86 ALA A N 1
ATOM 648 C CA . ALA A 1 86 ? -0.208 -5.150 16.470 1.00 70.88 86 ALA A CA 1
ATOM 649 C C . ALA A 1 86 ? -1.438 -5.604 17.286 1.00 70.88 86 ALA A C 1
ATOM 651 O O . ALA A 1 86 ? -2.026 -6.633 16.966 1.00 70.88 86 ALA A O 1
ATOM 652 N N . LYS A 1 87 ? -1.870 -4.831 18.293 1.00 74.19 87 LYS A N 1
ATOM 653 C CA . LYS A 1 87 ? -2.928 -5.236 19.242 1.00 74.19 87 LYS A CA 1
ATOM 654 C C . LYS A 1 87 ? -4.363 -4.972 18.781 1.00 74.19 87 LYS A C 1
ATOM 656 O O . LYS A 1 87 ? -5.290 -5.494 19.388 1.00 74.19 87 LYS A O 1
ATOM 661 N N . CYS A 1 88 ? -4.547 -4.172 17.735 1.00 78.75 88 CYS A N 1
ATOM 662 C CA . CYS A 1 88 ? -5.875 -3.812 17.233 1.00 78.75 88 CYS A CA 1
ATOM 663 C C . CYS A 1 88 ? -6.423 -4.880 16.281 1.00 78.75 88 CYS A C 1
ATOM 665 O O . CYS A 1 88 ? -5.717 -5.304 15.360 1.00 78.75 88 CYS A O 1
ATOM 667 N N . ASN A 1 89 ? -7.678 -5.279 16.431 1.00 81.12 89 ASN A N 1
ATOM 668 C CA . ASN A 1 89 ? -8.310 -6.249 15.543 1.00 81.12 89 ASN A CA 1
ATOM 669 C C . ASN A 1 89 ? -8.918 -5.558 14.321 1.00 81.12 89 ASN A C 1
ATOM 671 O O . ASN A 1 89 ? -9.375 -4.416 14.385 1.00 81.12 89 ASN A O 1
ATOM 675 N N . LEU A 1 90 ? -8.913 -6.256 13.183 1.00 83.38 90 LEU A N 1
ATOM 676 C CA . LEU A 1 90 ? -9.553 -5.772 11.962 1.00 83.38 90 LEU A CA 1
ATOM 677 C C . LEU A 1 90 ? -11.069 -5.967 12.065 1.00 83.38 90 LEU A C 1
ATOM 679 O O . LEU A 1 90 ? -11.543 -7.074 12.319 1.00 83.38 90 LEU A O 1
ATOM 683 N N . LEU A 1 91 ? -11.834 -4.911 11.801 1.00 81.88 91 LEU A N 1
ATOM 684 C CA . LEU A 1 91 ? -13.281 -4.992 11.640 1.00 81.88 91 LEU A CA 1
ATOM 685 C C . LEU A 1 91 ? -13.563 -5.392 10.188 1.00 81.88 91 LEU A C 1
ATOM 687 O O . LEU A 1 91 ? -13.587 -4.549 9.291 1.00 81.88 91 LEU A O 1
ATOM 691 N N . ALA A 1 92 ? -13.727 -6.698 9.958 1.00 66.88 92 ALA A N 1
ATOM 692 C CA . ALA A 1 92 ? -13.798 -7.307 8.624 1.00 66.88 92 ALA A CA 1
ATOM 693 C C . ALA A 1 92 ? -14.869 -6.696 7.698 1.00 66.88 92 ALA A C 1
ATOM 695 O O . ALA A 1 92 ? -14.709 -6.726 6.482 1.00 66.88 92 ALA A O 1
ATOM 696 N N . GLU A 1 93 ? -15.920 -6.099 8.259 1.00 69.94 93 GLU A N 1
ATOM 697 C CA . GLU A 1 93 ? -17.028 -5.490 7.514 1.00 69.94 93 GLU A CA 1
ATOM 698 C C . GLU A 1 93 ? -16.715 -4.090 6.951 1.00 69.94 93 GLU A C 1
ATOM 700 O O . GLU A 1 93 ? -17.483 -3.565 6.149 1.00 69.94 93 GLU A O 1
ATOM 705 N N . LYS A 1 94 ? -15.597 -3.464 7.346 1.00 78.25 94 LYS A N 1
ATOM 706 C CA . LYS A 1 94 ? -15.239 -2.090 6.949 1.00 78.25 94 LYS A CA 1
ATOM 707 C C . LYS A 1 94 ? -13.905 -2.040 6.211 1.00 78.25 94 LYS A C 1
ATOM 709 O O . LYS A 1 94 ? -12.947 -1.429 6.690 1.00 78.25 94 LYS A O 1
ATOM 714 N N . GLN A 1 95 ? -13.859 -2.695 5.053 1.00 87.44 95 GLN A N 1
ATOM 715 C CA . GLN A 1 95 ? -12.719 -2.660 4.137 1.00 87.44 95 GLN A CA 1
ATOM 716 C C . GLN A 1 95 ? -12.905 -1.597 3.051 1.00 87.44 95 GLN A C 1
ATOM 718 O O . GLN A 1 95 ? -13.998 -1.427 2.512 1.00 87.44 95 GLN A O 1
ATOM 723 N N . TYR A 1 96 ? -11.823 -0.905 2.708 1.00 88.38 96 TYR A N 1
ATOM 724 C CA . TYR A 1 96 ? -11.792 0.141 1.694 1.00 88.38 96 TYR A CA 1
ATOM 725 C C . TYR A 1 96 ? -10.635 -0.107 0.739 1.00 88.38 96 TYR A C 1
ATOM 727 O O . TYR A 1 96 ? -9.495 -0.289 1.168 1.00 88.38 96 TYR A O 1
ATOM 735 N N . HIS A 1 97 ? -10.928 -0.087 -0.556 1.00 90.12 97 HIS A N 1
ATOM 736 C CA . HIS A 1 97 ? -9.908 -0.136 -1.592 1.00 90.12 97 HIS A CA 1
ATOM 737 C C . HIS A 1 97 ? -9.396 1.280 -1.865 1.00 90.12 97 HIS A C 1
ATOM 739 O O . HIS A 1 97 ? -10.175 2.173 -2.200 1.00 90.12 97 HIS A O 1
ATOM 745 N N . ILE A 1 98 ? -8.094 1.485 -1.691 1.00 89.00 98 ILE A N 1
ATOM 746 C CA . ILE A 1 98 ? -7.430 2.781 -1.789 1.00 89.00 98 ILE A CA 1
ATOM 747 C C . ILE A 1 98 ? -6.400 2.730 -2.909 1.00 89.00 98 ILE A C 1
ATOM 749 O O . ILE A 1 98 ? -5.565 1.829 -2.975 1.00 89.00 98 ILE A O 1
ATOM 753 N N . THR A 1 99 ? -6.421 3.752 -3.756 1.00 90.31 99 THR A N 1
ATOM 754 C CA . THR A 1 99 ? -5.393 3.988 -4.767 1.00 90.31 99 THR A CA 1
ATOM 755 C C . THR A 1 99 ? -4.574 5.203 -4.351 1.00 90.31 99 THR A C 1
ATOM 757 O O . THR A 1 99 ? -5.109 6.305 -4.236 1.00 90.31 99 THR A O 1
ATOM 760 N N . ALA A 1 100 ? -3.272 5.021 -4.138 1.00 88.31 100 ALA A N 1
ATOM 761 C CA . ALA A 1 100 ? -2.350 6.101 -3.809 1.00 88.31 100 ALA A CA 1
ATOM 762 C C . ALA A 1 100 ? -1.277 6.256 -4.882 1.00 88.31 100 ALA A C 1
ATOM 764 O O . ALA A 1 100 ? -0.709 5.278 -5.367 1.00 88.31 100 ALA A O 1
ATOM 765 N N . ARG A 1 101 ? -0.963 7.508 -5.220 1.00 88.50 101 ARG A N 1
ATOM 766 C CA . ARG A 1 101 ? 0.153 7.861 -6.096 1.00 88.50 101 ARG A CA 1
ATOM 767 C C . ARG A 1 101 ? 1.053 8.851 -5.379 1.00 88.50 101 ARG A C 1
ATOM 769 O O . ARG A 1 101 ? 0.592 9.932 -5.023 1.00 88.50 101 ARG A O 1
ATOM 776 N N . ILE A 1 102 ? 2.330 8.512 -5.231 1.00 83.00 102 ILE A N 1
ATOM 777 C CA . ILE A 1 102 ? 3.340 9.441 -4.719 1.00 83.00 102 ILE A CA 1
ATOM 778 C C . ILE A 1 102 ? 4.356 9.742 -5.827 1.00 83.00 102 ILE A C 1
ATOM 780 O O . ILE A 1 102 ? 4.861 8.812 -6.466 1.00 83.00 102 ILE A O 1
ATOM 784 N N . PRO A 1 103 ? 4.642 11.026 -6.115 1.00 81.19 103 PRO A N 1
ATOM 785 C CA . PRO A 1 103 ? 5.706 11.392 -7.042 1.00 81.19 103 PRO A CA 1
ATOM 786 C C . PRO A 1 103 ? 7.064 10.926 -6.501 1.00 81.19 103 PRO A C 1
ATOM 788 O O . PRO A 1 103 ? 7.368 11.112 -5.328 1.00 81.19 103 PRO A O 1
ATOM 791 N N . GLY A 1 104 ? 7.900 10.343 -7.364 1.00 64.06 104 GLY A N 1
ATOM 792 C CA . GLY A 1 104 ? 9.193 9.763 -6.978 1.00 64.06 104 GLY A CA 1
ATOM 793 C C . GLY A 1 104 ? 10.252 10.793 -6.575 1.00 64.06 104 GLY A C 1
ATOM 794 O O . GLY A 1 104 ? 11.300 10.424 -6.053 1.00 64.06 104 GLY A O 1
ATOM 795 N N . LEU A 1 105 ? 9.987 12.087 -6.780 1.00 52.00 105 LEU A N 1
ATOM 796 C CA . LEU A 1 105 ? 10.833 13.166 -6.286 1.00 52.00 105 LEU A CA 1
ATOM 797 C C . LEU A 1 105 ? 10.415 13.548 -4.861 1.00 52.00 105 LEU A C 1
ATOM 799 O O . LEU A 1 105 ? 9.838 14.608 -4.624 1.00 52.00 105 LEU A O 1
ATOM 803 N N . PHE A 1 106 ? 10.744 12.692 -3.896 1.00 45.62 106 PHE A N 1
ATOM 804 C CA . PHE A 1 106 ? 10.900 13.154 -2.524 1.00 45.62 106 PHE A CA 1
ATOM 805 C C . PHE A 1 106 ? 12.203 13.964 -2.496 1.00 45.62 106 PHE A C 1
ATOM 807 O O . PHE A 1 106 ? 13.273 13.429 -2.221 1.00 45.62 106 PHE A O 1
ATOM 814 N N . ILE A 1 107 ? 12.148 15.259 -2.836 1.00 36.84 107 ILE A N 1
ATOM 815 C CA . ILE A 1 107 ? 13.122 16.179 -2.245 1.00 36.84 107 ILE A CA 1
ATOM 816 C C . ILE A 1 107 ? 12.798 16.087 -0.756 1.00 36.84 107 ILE A C 1
ATOM 818 O O . ILE A 1 107 ? 11.685 16.478 -0.390 1.00 36.84 107 ILE A O 1
ATOM 822 N N . PRO A 1 108 ? 13.676 15.546 0.109 1.00 38.03 108 PRO A N 1
ATOM 823 C CA . PRO A 1 108 ? 13.496 15.773 1.524 1.00 38.03 108 PRO A CA 1
ATOM 824 C C . PRO A 1 108 ? 13.523 17.289 1.654 1.00 38.03 108 PRO A C 1
ATOM 826 O O . PRO A 1 108 ? 14.571 17.912 1.474 1.00 38.03 108 PRO A O 1
ATOM 829 N N . GLN A 1 109 ? 12.370 17.913 1.890 1.00 39.84 109 GLN A N 1
ATOM 830 C CA . GLN A 1 109 ? 12.397 19.231 2.485 1.00 39.84 109 GLN A CA 1
ATOM 831 C C . GLN A 1 109 ? 13.193 19.000 3.761 1.00 39.84 109 GLN A C 1
ATOM 833 O O . GLN A 1 109 ? 12.711 18.323 4.669 1.00 39.84 109 GLN A O 1
ATOM 838 N N . ARG A 1 110 ? 14.454 19.455 3.781 1.00 39.38 110 ARG A N 1
ATOM 839 C CA . ARG A 1 110 ? 15.178 19.663 5.025 1.00 39.38 110 ARG A CA 1
ATOM 840 C C . ARG A 1 110 ? 14.247 20.556 5.822 1.00 39.38 110 ARG A C 1
ATOM 842 O O . ARG A 1 110 ? 14.225 21.765 5.618 1.00 39.38 110 ARG A O 1
ATOM 849 N N . THR A 1 111 ? 13.447 19.969 6.697 1.00 47.81 111 THR A N 1
ATOM 850 C CA . THR A 1 111 ? 12.926 20.702 7.831 1.00 47.81 111 THR A CA 1
ATOM 851 C C . THR A 1 111 ? 14.178 20.953 8.651 1.00 47.81 111 THR A C 1
ATOM 853 O O . THR A 1 111 ? 14.692 20.063 9.324 1.00 47.81 111 THR A O 1
ATOM 856 N N . GLY A 1 112 ? 14.792 22.109 8.392 1.00 36.50 112 GLY A N 1
ATOM 857 C CA . GLY A 1 112 ? 15.944 22.580 9.129 1.00 36.50 112 GLY A CA 1
ATOM 858 C C . GLY A 1 112 ? 15.599 22.527 10.606 1.00 36.50 112 GLY A C 1
ATOM 859 O O . GLY A 1 112 ? 14.575 23.060 11.029 1.00 36.50 112 GLY A O 1
ATOM 860 N N . ALA A 1 113 ? 16.440 21.818 11.346 1.00 44.69 113 ALA A N 1
ATOM 861 C CA . ALA A 1 113 ? 16.502 21.893 12.786 1.00 44.69 113 ALA A CA 1
ATOM 862 C C . ALA A 1 113 ? 16.744 23.347 13.230 1.00 44.69 113 ALA A C 1
ATOM 864 O O . ALA A 1 113 ? 17.527 24.058 12.603 1.00 44.69 113 ALA A O 1
ATOM 865 N N . GLU A 1 114 ? 16.065 23.719 14.317 1.00 41.06 114 GLU A N 1
ATOM 866 C CA . GLU A 1 114 ? 16.446 24.716 15.329 1.00 41.06 114 GLU A CA 1
ATOM 867 C C . GLU A 1 114 ? 16.957 26.093 14.859 1.00 41.06 114 GLU A C 1
ATOM 869 O O . GLU A 1 114 ? 18.118 26.255 14.479 1.00 41.06 114 GLU A O 1
ATOM 874 N N . ARG A 1 115 ? 16.162 27.143 15.109 1.00 39.69 115 ARG A N 1
ATOM 875 C CA . ARG A 1 115 ? 16.297 27.941 16.343 1.00 39.69 115 ARG A CA 1
ATOM 876 C C . ARG A 1 115 ? 15.089 28.844 16.578 1.00 39.69 115 ARG A C 1
ATOM 878 O O . ARG A 1 115 ? 14.577 29.397 15.582 1.00 39.69 115 ARG A O 1
#

Foldseek 3Di:
DDDDDDDQVVCCVVPVQDWDWDDCPDPQNVVQVVVVQVVVLVVVQFWRKDWDFWPTWTAGVVQGKIKTKTKIFTWPDGSVPCPDPVPTDGPVVGIDIDITMDGPPPPPPCPDDDD

pLDDT: mean 80.05, std 14.55, range [36.5, 93.25]

Organism: Mus musculus (NCBI:txid10090)

InterPro domains:
  IPR000010 Cystatin domain [PF00031] (22-96)
  IPR000010 Cystatin domain [SM00043] (14-114)
  IPR000010 Cystatin domain [cd00042] (18-96)
  IPR025760 Fetuin-A-type cystatin domain [PS51529] (13-115)
  IPR046350 Cystatin superfamily [SSF54403] (18-94)
  IPR050735 Kininogen/Fetuin/Histidine-rich Glycoprotein [PTHR13814] (1-97)

Sequence (115 aa):
CHSTPDSAEDVRKLCPRCPLLTPFNDTNVVHTVNTALAAFNTQNNGTYFKLVEISRAQNVPLPVSTLVEFVIAATDCTAKEVTDPAKCNLLAEKQYHITARIPGLFIPQRTGAER